Protein AF-A0AAU3UJS6-F1 (afdb_monomer)

pLDDT: mean 80.98, std 8.94, range [49.47, 92.56]

Sequence (99 aa):
MTDRYSVDLTELDEIVTRLSNLAKFLADQFTTLDQKVTALRASGWDSSGATAYENAHRQWLAGAQEFAQGVTDMSTAAQAAHGHYTAAIGANTRMFGGS

Secondary structure (DSSP, 8-state):
-HHHHHHHHHHHHHHHHHHHHHHHHHHHHHHHHHHHHHHHHHTT--SHHHHHHHHHHHHHHHHHHHHHHHHHHHHHHHHHHHHHHHHHHHHHHHHH---

Mean predicted aligned error: 8.29 Å

Nearest PDB structures (foldseek):
  5c22-assembly3_C  TM=7.116E-01  e=2.016E+00  Escherichia coli
  5c21-assembly1_B  TM=4.167E-01  e=3.161E+00  Escherichia coli
  2y3a-assembly1_B  TM=4.409E-01  e=4.359E+00  Mus musculus
  4q4a-assembly1_A  TM=4.105E-01  e=3.833E+00  Thermotoga maritima MSB8
  8vp6-assembly1_B  TM=5.526E-01  e=9.426E+00  Acetivibrio thermocellus ATCC 27405

Radius of gyration: 22.93 Å; Cα contacts (8 Å, |Δi|>4): 30; chains: 1; bounding box: 52×14×67 Å

Structure (mmCIF, N/CA/C/O backbone):
data_AF-A0AAU3UJS6-F1
#
_entry.id   AF-A0AAU3UJS6-F1
#
loop_
_atom_site.group_PDB
_atom_site.id
_atom_site.type_symbol
_atom_site.label_atom_id
_atom_site.label_alt_id
_atom_site.label_comp_id
_atom_site.label_asym_id
_atom_site.label_entity_id
_atom_site.label_seq_id
_atom_site.pdbx_PDB_ins_code
_atom_site.Cartn_x
_atom_site.Cartn_y
_atom_site.Cartn_z
_atom_site.occupancy
_atom_site.B_iso_or_equiv
_atom_site.auth_seq_id
_atom_site.auth_comp_id
_atom_site.auth_asym_id
_atom_site.auth_atom_id
_atom_site.pdbx_PDB_model_num
ATOM 1 N N . MET A 1 1 ? -13.559 -4.057 31.919 1.00 54.47 1 MET A N 1
ATOM 2 C CA . MET A 1 1 ? -13.637 -4.740 30.603 1.00 54.47 1 MET A CA 1
ATOM 3 C C . MET A 1 1 ? -13.310 -3.809 29.434 1.00 54.47 1 MET A C 1
ATOM 5 O O . MET A 1 1 ? -12.898 -4.317 28.407 1.00 54.47 1 MET A O 1
ATOM 9 N N . THR A 1 2 ? -13.425 -2.486 29.579 1.00 61.00 2 THR A N 1
ATOM 10 C CA . THR A 1 2 ? -13.142 -1.491 28.524 1.00 61.00 2 THR A CA 1
ATOM 11 C C . THR A 1 2 ? -11.654 -1.344 28.165 1.00 61.00 2 THR A C 1
ATOM 13 O O . THR A 1 2 ? -11.342 -1.092 27.009 1.00 61.00 2 THR A O 1
ATOM 16 N N . ASP A 1 3 ? -10.733 -1.576 29.110 1.00 63.28 3 ASP A N 1
ATOM 17 C CA . ASP A 1 3 ? -9.286 -1.429 28.857 1.00 63.28 3 ASP A CA 1
ATOM 18 C C . ASP A 1 3 ? -8.743 -2.397 27.805 1.00 63.28 3 ASP A C 1
ATOM 20 O O . ASP A 1 3 ? -7.999 -1.988 26.924 1.00 63.28 3 ASP A O 1
ATOM 24 N N . ARG A 1 4 ? -9.142 -3.675 27.853 1.00 64.00 4 ARG A N 1
ATOM 25 C CA . ARG A 1 4 ? -8.673 -4.685 26.888 1.00 64.00 4 ARG A CA 1
ATOM 26 C C . ARG A 1 4 ? -9.039 -4.303 25.453 1.00 64.00 4 ARG A C 1
ATOM 28 O O . ARG A 1 4 ? -8.228 -4.419 24.550 1.00 64.00 4 ARG A O 1
ATOM 35 N N . TYR A 1 5 ? -10.248 -3.787 25.296 1.00 65.94 5 TYR A N 1
ATOM 36 C CA . TYR A 1 5 ? -10.786 -3.302 24.038 1.00 65.94 5 TYR A CA 1
ATOM 37 C C . TYR A 1 5 ? -10.010 -2.072 23.511 1.00 65.94 5 TYR A C 1
ATOM 39 O O . TYR A 1 5 ? -9.666 -2.022 22.333 1.00 65.94 5 TYR A O 1
ATOM 47 N N . SER A 1 6 ? -9.654 -1.122 24.380 1.00 66.31 6 SER A N 1
ATOM 48 C CA . SER A 1 6 ? -8.805 0.023 24.011 1.00 66.31 6 SER A CA 1
ATOM 49 C C . SER A 1 6 ? -7.381 -0.386 23.611 1.00 66.31 6 SER A C 1
ATOM 51 O O . SER A 1 6 ? -6.792 0.219 22.714 1.00 66.31 6 SER A O 1
ATOM 53 N N . VAL A 1 7 ? -6.817 -1.396 24.278 1.00 71.69 7 VAL A N 1
ATOM 54 C CA . VAL A 1 7 ? -5.495 -1.950 23.946 1.00 71.69 7 VAL A CA 1
ATOM 55 C C . VAL A 1 7 ? -5.527 -2.633 22.576 1.00 71.69 7 VAL A C 1
ATOM 57 O O . VAL A 1 7 ? -4.667 -2.336 21.753 1.00 71.69 7 VAL A O 1
ATOM 60 N N . ASP A 1 8 ? -6.561 -3.432 22.279 1.00 79.88 8 ASP A N 1
ATOM 61 C CA . ASP A 1 8 ? -6.720 -4.096 20.973 1.00 79.88 8 ASP A CA 1
ATOM 62 C C . ASP A 1 8 ? -6.759 -3.081 19.805 1.00 79.88 8 ASP A C 1
ATOM 64 O O . ASP A 1 8 ? -6.170 -3.317 18.751 1.00 79.88 8 ASP A O 1
ATOM 68 N N . LEU A 1 9 ? -7.413 -1.923 19.985 1.00 79.94 9 LEU A N 1
ATOM 69 C CA . LEU A 1 9 ? -7.412 -0.850 18.978 1.00 79.94 9 LEU A CA 1
ATOM 70 C C . LEU A 1 9 ? -6.054 -0.155 18.834 1.00 79.94 9 LEU A C 1
ATOM 72 O O . LEU A 1 9 ? -5.682 0.236 17.731 1.00 79.94 9 LEU A O 1
ATOM 76 N N . THR A 1 10 ? -5.309 -0.017 19.930 1.00 83.06 10 THR A N 1
ATOM 77 C CA . THR A 1 10 ? -3.962 0.570 19.898 1.00 83.06 10 THR A CA 1
ATOM 78 C C . THR A 1 10 ? -3.010 -0.328 19.106 1.00 83.06 10 THR A C 1
ATOM 80 O O . THR A 1 10 ? -2.294 0.147 18.227 1.00 83.06 10 THR A O 1
ATOM 83 N N . GLU A 1 11 ? -3.048 -1.640 19.355 1.00 84.69 11 GLU A N 1
ATOM 84 C CA . GLU A 1 11 ? -2.252 -2.617 18.602 1.00 84.69 11 GLU A CA 1
ATOM 85 C C . GLU A 1 11 ? -2.636 -2.647 17.114 1.00 84.69 11 GLU A C 1
ATOM 87 O O . GLU A 1 11 ? -1.765 -2.734 16.243 1.00 84.69 11 GLU A O 1
ATOM 92 N N . LEU A 1 12 ? -3.931 -2.520 16.803 1.00 83.75 12 LEU A N 1
ATOM 93 C CA . LEU A 1 12 ? -4.413 -2.417 15.427 1.00 83.75 12 LEU A CA 1
ATOM 94 C C . LEU A 1 12 ? -3.841 -1.179 14.714 1.00 83.75 12 LEU A C 1
ATOM 96 O O . LEU A 1 12 ? -3.315 -1.312 13.607 1.00 83.75 12 LEU A O 1
ATOM 100 N N . ASP A 1 13 ? -3.893 -0.001 15.340 1.00 82.75 13 ASP A N 1
ATOM 101 C CA . ASP A 1 13 ? -3.351 1.240 14.771 1.00 82.75 13 ASP A CA 1
ATOM 102 C C . ASP A 1 13 ? -1.832 1.150 14.537 1.00 82.75 13 ASP A C 1
ATOM 104 O O . ASP A 1 13 ? -1.317 1.619 13.512 1.00 82.75 13 ASP A O 1
ATOM 108 N N . GLU A 1 14 ? -1.099 0.489 15.437 1.00 87.69 14 GLU A N 1
ATOM 109 C CA . GLU A 1 14 ? 0.331 0.224 15.257 1.00 87.69 14 GLU A CA 1
ATOM 110 C C . GLU A 1 14 ? 0.606 -0.680 14.049 1.00 87.69 14 GLU A C 1
ATOM 112 O O . GLU A 1 14 ? 1.490 -0.383 13.235 1.00 87.69 14 GLU A O 1
ATOM 117 N N . ILE A 1 15 ? -0.146 -1.776 13.902 1.00 85.00 15 ILE A N 1
ATOM 118 C CA . ILE A 1 15 ? -0.017 -2.696 12.763 1.00 85.00 15 ILE A CA 1
ATOM 119 C C . ILE A 1 15 ? -0.320 -1.959 11.456 1.00 85.00 15 ILE A C 1
ATOM 121 O O . ILE A 1 15 ? 0.449 -2.054 10.498 1.00 85.00 15 ILE A O 1
ATOM 125 N N . VAL A 1 16 ? -1.388 -1.166 11.425 1.00 85.31 16 VAL A N 1
ATOM 126 C CA . VAL A 1 16 ? -1.805 -0.390 10.250 1.00 85.31 16 VAL A CA 1
ATOM 127 C C . VAL A 1 16 ? -0.745 0.629 9.862 1.00 85.31 16 VAL A C 1
ATOM 129 O O . VAL A 1 16 ? -0.405 0.750 8.682 1.00 85.31 16 VAL A O 1
ATOM 132 N N . THR A 1 17 ? -0.148 1.299 10.847 1.00 86.50 17 THR A N 1
ATOM 133 C CA . THR A 1 17 ? 0.973 2.218 10.632 1.00 86.50 17 THR A CA 1
ATOM 134 C C . THR A 1 17 ? 2.175 1.495 10.023 1.00 86.50 17 THR A C 1
ATOM 136 O O . THR A 1 17 ? 2.734 1.952 9.023 1.00 86.50 17 THR A O 1
ATOM 139 N N . ARG A 1 18 ? 2.564 0.335 10.569 1.00 89.81 18 ARG A N 1
ATOM 140 C CA . ARG A 1 18 ? 3.699 -0.457 10.059 1.00 89.81 18 ARG A CA 1
ATOM 141 C C . ARG A 1 18 ? 3.479 -0.926 8.624 1.00 89.81 18 ARG A C 1
ATOM 143 O O . ARG A 1 18 ? 4.370 -0.771 7.792 1.00 89.81 18 ARG A O 1
ATOM 150 N N . LEU A 1 19 ? 2.301 -1.463 8.323 1.00 84.94 19 LEU A N 1
ATOM 151 C CA . LEU A 1 19 ? 1.962 -1.958 6.988 1.00 84.94 19 LEU A CA 1
ATOM 152 C C . LEU A 1 19 ? 1.848 -0.811 5.970 1.00 84.94 19 LEU A C 1
ATOM 154 O O . LEU A 1 19 ? 2.347 -0.930 4.852 1.00 84.94 19 LEU A O 1
ATOM 158 N N . SER A 1 20 ? 1.302 0.339 6.377 1.00 84.19 20 SER A N 1
ATOM 159 C CA . SER A 1 20 ? 1.267 1.552 5.547 1.00 84.19 20 SER A CA 1
ATOM 160 C C . SER A 1 20 ? 2.669 2.076 5.231 1.00 84.19 20 SER A C 1
ATOM 162 O O . SER A 1 20 ? 2.931 2.528 4.116 1.00 84.19 20 SER A O 1
ATOM 164 N N . ASN A 1 21 ? 3.584 2.021 6.200 1.00 88.69 21 ASN A N 1
ATOM 165 C CA . ASN A 1 21 ? 4.979 2.410 6.000 1.00 88.69 21 ASN A CA 1
ATOM 166 C C . ASN A 1 21 ? 5.713 1.433 5.079 1.00 88.69 21 ASN A C 1
ATOM 168 O O . ASN A 1 21 ? 6.471 1.871 4.216 1.00 88.69 21 ASN A O 1
ATOM 172 N N . LEU A 1 22 ? 5.453 0.129 5.208 1.00 88.88 22 LEU A N 1
ATOM 173 C CA . LEU A 1 22 ? 5.984 -0.879 4.293 1.00 88.88 22 LEU A CA 1
ATOM 174 C C . LEU A 1 22 ? 5.519 -0.627 2.853 1.00 88.88 22 LEU A C 1
ATOM 176 O O . LEU A 1 22 ? 6.335 -0.670 1.937 1.00 88.88 22 LEU A O 1
ATOM 180 N N . ALA A 1 23 ? 4.236 -0.324 2.644 1.00 85.25 23 ALA A N 1
ATOM 181 C CA . ALA A 1 23 ? 3.718 -0.051 1.308 1.00 85.25 23 ALA A CA 1
ATOM 182 C C . ALA A 1 23 ? 4.363 1.193 0.674 1.00 85.25 23 ALA A C 1
ATOM 184 O O . ALA A 1 23 ? 4.764 1.150 -0.490 1.00 85.25 23 ALA A O 1
ATOM 185 N N . LYS A 1 24 ? 4.537 2.272 1.453 1.00 86.25 24 LYS A N 1
ATOM 186 C CA . LYS A 1 24 ? 5.284 3.461 1.005 1.00 86.25 24 LYS A CA 1
ATOM 187 C C . LYS A 1 24 ? 6.726 3.112 0.641 1.00 86.25 24 LYS A C 1
ATOM 189 O O . LYS A 1 24 ? 7.175 3.448 -0.447 1.00 86.25 24 LYS A O 1
ATOM 194 N N . PHE A 1 25 ? 7.415 2.366 1.504 1.00 91.88 25 PHE A N 1
ATOM 195 C CA . PHE A 1 25 ? 8.781 1.919 1.244 1.00 91.88 25 PHE A CA 1
ATOM 196 C C . PHE A 1 25 ? 8.893 1.126 -0.068 1.00 91.88 25 PHE A C 1
ATOM 198 O O . PHE A 1 25 ? 9.793 1.385 -0.864 1.00 91.88 25 PHE A O 1
ATOM 205 N N . LEU A 1 26 ? 7.969 0.196 -0.332 1.00 87.81 26 LEU A N 1
ATOM 206 C CA . LEU A 1 26 ? 7.946 -0.566 -1.585 1.00 87.81 26 LEU A CA 1
ATOM 207 C C . LEU A 1 26 ? 7.734 0.343 -2.805 1.00 87.81 26 LEU A C 1
ATOM 209 O O . LEU A 1 26 ? 8.449 0.200 -3.795 1.00 87.81 26 LEU A O 1
ATOM 213 N N . ALA A 1 27 ? 6.814 1.308 -2.726 1.00 86.00 27 ALA A N 1
ATOM 214 C CA . ALA A 1 27 ? 6.575 2.273 -3.800 1.00 86.00 27 ALA A CA 1
ATOM 215 C C . ALA A 1 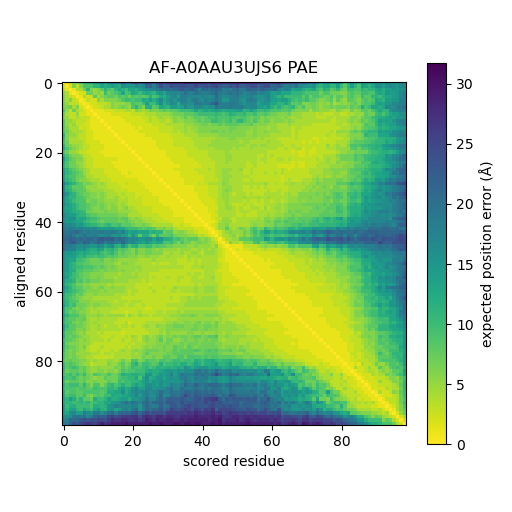27 ? 7.812 3.146 -4.099 1.00 86.00 27 ALA A C 1
ATOM 217 O O . ALA A 1 27 ? 8.153 3.364 -5.266 1.00 86.00 27 ALA A O 1
ATOM 218 N N . ASP A 1 28 ? 8.534 3.581 -3.064 1.00 89.31 28 ASP A N 1
ATOM 219 C CA . ASP A 1 28 ? 9.779 4.344 -3.212 1.00 89.31 28 ASP A CA 1
ATOM 220 C C . ASP A 1 28 ? 10.887 3.498 -3.863 1.00 89.31 28 ASP A C 1
ATOM 222 O O . ASP A 1 28 ? 11.614 3.965 -4.751 1.00 89.31 28 ASP A O 1
ATOM 226 N N . GLN A 1 29 ? 10.999 2.221 -3.471 1.00 91.06 29 GLN A N 1
ATOM 227 C CA . GLN A 1 29 ? 11.936 1.283 -4.097 1.00 91.06 29 GLN A CA 1
ATOM 228 C C . GLN A 1 29 ? 11.596 1.043 -5.570 1.00 91.06 29 GLN A C 1
ATOM 230 O O . GLN A 1 29 ? 12.496 1.035 -6.412 1.00 91.06 29 GLN A O 1
ATOM 235 N N . PHE A 1 30 ? 10.313 0.899 -5.907 1.00 87.25 30 PHE A N 1
ATOM 236 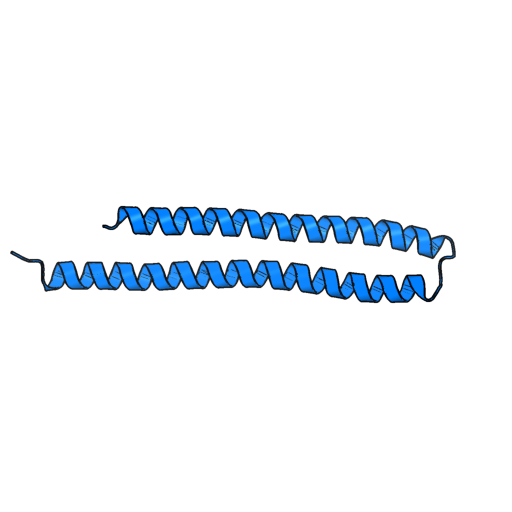C CA . PHE A 1 30 ? 9.881 0.764 -7.295 1.00 87.25 30 PHE A CA 1
ATOM 237 C C . PHE A 1 30 ? 10.205 2.016 -8.107 1.00 87.25 30 PHE A C 1
ATOM 239 O O . PHE A 1 30 ? 10.812 1.888 -9.166 1.00 87.25 30 PHE A O 1
ATOM 246 N N . THR A 1 31 ? 9.930 3.210 -7.584 1.00 86.94 31 THR A N 1
ATOM 247 C CA . THR A 1 31 ? 10.303 4.477 -8.239 1.00 86.94 31 THR A CA 1
ATOM 248 C C . THR A 1 31 ? 11.810 4.552 -8.510 1.00 86.94 31 THR A C 1
ATOM 250 O O . THR A 1 31 ? 12.247 4.928 -9.596 1.00 86.94 31 THR A O 1
ATOM 253 N N . THR A 1 32 ? 12.628 4.124 -7.545 1.00 90.31 32 THR A N 1
ATOM 254 C CA . THR A 1 32 ? 14.090 4.071 -7.701 1.00 90.31 32 THR A CA 1
ATOM 255 C C . THR A 1 32 ? 14.519 3.075 -8.784 1.00 90.31 32 THR A C 1
ATOM 257 O O . THR A 1 32 ? 15.454 3.334 -9.545 1.00 90.31 32 THR A O 1
ATOM 260 N N . LEU A 1 33 ? 13.864 1.914 -8.863 1.00 87.25 33 LEU A N 1
ATOM 261 C CA . LEU A 1 33 ? 14.133 0.919 -9.902 1.00 87.25 33 LEU A CA 1
ATOM 262 C C . LEU A 1 33 ? 13.723 1.425 -11.292 1.00 87.25 33 LEU A C 1
ATOM 264 O O . LEU A 1 33 ? 14.470 1.208 -12.245 1.00 87.25 33 LEU A O 1
ATOM 268 N N . ASP A 1 34 ? 12.606 2.142 -11.394 1.00 84.69 34 ASP A N 1
ATOM 269 C CA . ASP A 1 34 ? 12.112 2.708 -12.652 1.00 84.69 34 ASP A CA 1
ATOM 270 C C . ASP A 1 34 ? 13.087 3.739 -13.241 1.00 84.69 34 ASP A C 1
ATOM 272 O O . ASP A 1 34 ? 13.423 3.695 -14.427 1.00 84.69 34 ASP A O 1
ATOM 276 N N . GLN A 1 35 ? 13.667 4.593 -12.392 1.00 88.12 35 GLN A N 1
ATOM 277 C CA . GLN A 1 35 ? 14.721 5.530 -12.798 1.00 88.12 35 GLN A CA 1
ATOM 278 C C . GLN A 1 35 ? 15.944 4.807 -13.380 1.00 88.12 35 GLN A C 1
ATOM 280 O O . GLN A 1 35 ? 16.482 5.208 -14.417 1.00 88.12 35 GLN A O 1
ATOM 285 N N . LYS A 1 36 ? 16.378 3.712 -12.739 1.00 88.06 36 LYS A N 1
ATOM 286 C CA . LYS A 1 36 ? 17.514 2.905 -13.213 1.00 88.06 36 LYS A CA 1
AT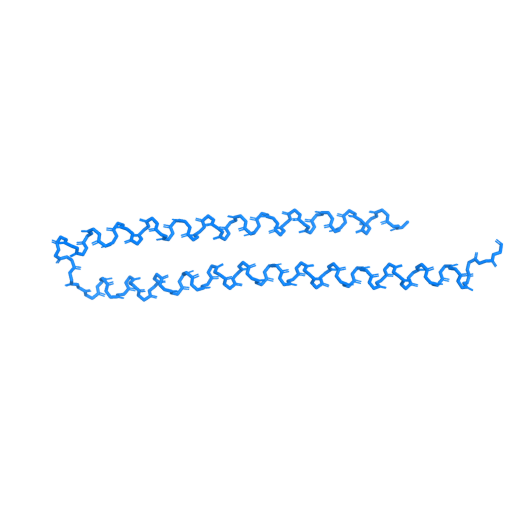OM 287 C C . LYS A 1 36 ? 17.208 2.230 -14.545 1.00 88.06 36 LYS A C 1
ATOM 289 O O . LYS A 1 36 ? 18.064 2.213 -15.428 1.00 88.06 36 LYS A O 1
ATOM 294 N N . VAL A 1 37 ? 15.999 1.696 -14.709 1.00 84.81 37 VAL A N 1
ATOM 295 C CA . VAL A 1 37 ? 15.584 1.064 -15.965 1.00 84.81 37 VAL A CA 1
ATOM 296 C C . VAL A 1 37 ? 15.434 2.085 -17.085 1.00 84.81 37 VAL A C 1
ATOM 298 O O . VAL A 1 37 ? 15.878 1.819 -18.199 1.00 84.81 37 VAL A O 1
ATOM 301 N N . THR A 1 38 ? 14.907 3.272 -16.799 1.00 85.25 38 THR A N 1
ATOM 302 C CA . THR A 1 38 ? 14.835 4.373 -17.767 1.00 85.25 38 THR A CA 1
ATOM 303 C C . THR A 1 38 ? 16.226 4.769 -18.265 1.00 85.25 38 THR A C 1
ATOM 305 O O . THR A 1 38 ? 16.439 4.878 -19.473 1.00 85.25 38 THR A O 1
ATOM 308 N N . ALA A 1 39 ? 17.205 4.900 -17.363 1.00 87.75 39 ALA A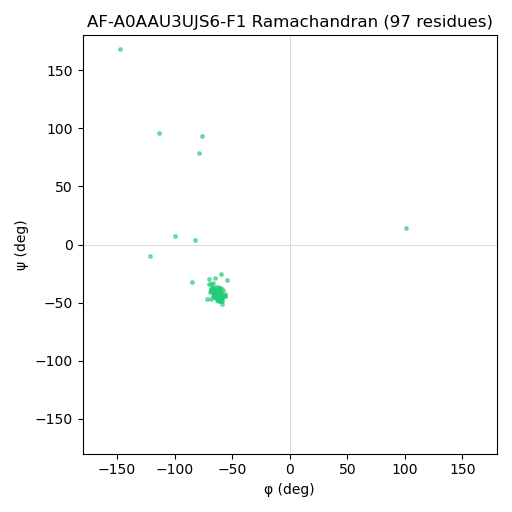 N 1
ATOM 309 C CA . ALA A 1 39 ? 18.593 5.170 -17.740 1.00 87.75 39 ALA A CA 1
ATOM 310 C C . ALA A 1 39 ? 19.194 4.044 -18.603 1.00 87.75 39 ALA A C 1
ATOM 312 O O . ALA A 1 39 ? 19.870 4.307 -19.598 1.00 87.75 39 ALA A O 1
ATOM 313 N N . LEU A 1 40 ? 18.905 2.784 -18.265 1.00 86.25 40 LEU A N 1
ATOM 314 C CA . LEU A 1 40 ? 19.362 1.628 -19.035 1.00 86.25 40 LEU A CA 1
ATOM 315 C C . LEU A 1 40 ? 18.724 1.583 -20.436 1.00 86.25 40 LEU A C 1
ATOM 317 O O . LEU A 1 40 ? 19.415 1.323 -21.421 1.00 86.25 40 LEU A O 1
ATOM 321 N N . ARG A 1 41 ? 17.438 1.918 -20.568 1.00 83.50 41 ARG A N 1
ATOM 322 C CA . ARG A 1 41 ? 16.754 2.031 -21.868 1.00 83.50 41 ARG A CA 1
ATOM 323 C C . ARG A 1 41 ? 17.338 3.132 -22.738 1.00 83.50 41 ARG A C 1
ATOM 325 O O . ARG A 1 41 ? 17.574 2.901 -23.920 1.00 83.50 41 ARG A O 1
ATOM 332 N N . ALA A 1 42 ? 17.654 4.286 -22.151 1.00 84.62 42 ALA A N 1
ATOM 333 C CA . ALA A 1 42 ? 18.322 5.374 -22.861 1.00 84.62 42 ALA A CA 1
ATOM 334 C C . ALA A 1 42 ? 19.699 4.962 -23.422 1.00 84.62 42 ALA A C 1
ATOM 336 O O . ALA A 1 42 ? 20.144 5.520 -24.421 1.00 84.62 42 ALA A O 1
ATOM 337 N N . SER A 1 43 ? 20.350 3.953 -22.826 1.00 86.81 43 SER A N 1
ATOM 338 C CA . SER A 1 43 ? 21.611 3.381 -23.322 1.00 86.81 43 SER A CA 1
ATOM 339 C C . SER A 1 43 ? 21.450 2.343 -24.447 1.00 86.81 43 SER A C 1
ATOM 341 O O . SER A 1 43 ? 22.441 1.768 -24.892 1.00 86.81 43 SER A O 1
ATOM 343 N N . GLY A 1 44 ? 20.222 2.111 -24.931 1.00 82.81 44 GLY A N 1
ATOM 344 C CA . GLY A 1 44 ? 19.929 1.188 -26.035 1.00 82.81 44 GLY A CA 1
ATOM 345 C C . GLY A 1 44 ? 19.388 -0.177 -25.603 1.00 82.81 44 GLY A C 1
ATOM 346 O O . GLY A 1 44 ? 19.355 -1.105 -26.410 1.00 82.81 44 GLY A O 1
ATOM 347 N N . TRP A 1 45 ? 18.956 -0.328 -24.347 1.00 78.00 45 TRP A N 1
ATOM 348 C CA . TRP A 1 45 ? 18.299 -1.552 -23.886 1.00 78.00 45 TRP A CA 1
ATOM 349 C C . TRP A 1 45 ? 16.827 -1.596 -24.322 1.00 78.00 45 TRP A C 1
ATOM 351 O O . TRP A 1 45 ? 15.925 -1.328 -23.531 1.00 78.00 45 TRP A O 1
ATOM 361 N N . ASP A 1 46 ? 16.594 -1.952 -25.585 1.00 73.25 46 ASP A N 1
ATOM 362 C CA . ASP A 1 46 ? 15.264 -2.227 -26.138 1.00 73.25 46 ASP A CA 1
ATOM 363 C C . ASP A 1 46 ? 15.164 -3.718 -26.502 1.00 73.25 46 ASP A C 1
ATOM 365 O O . ASP A 1 46 ? 15.694 -4.185 -27.510 1.00 73.25 46 ASP A O 1
ATOM 369 N N . SER A 1 47 ? 14.601 -4.515 -25.590 1.00 78.19 47 SER A N 1
ATOM 370 C CA . SER A 1 47 ? 14.534 -5.977 -25.706 1.00 78.19 47 SER A CA 1
ATOM 371 C C . SER A 1 47 ? 13.261 -6.531 -25.068 1.00 78.19 47 SER A C 1
ATOM 373 O O . SER A 1 47 ? 12.601 -5.857 -24.277 1.00 78.19 47 SER A O 1
ATOM 375 N N . SER A 1 48 ? 12.959 -7.807 -25.322 1.00 81.94 48 SER A N 1
ATOM 376 C CA . SER A 1 48 ? 11.856 -8.520 -24.659 1.00 81.94 48 SER A CA 1
ATOM 377 C C . SER A 1 48 ? 11.939 -8.472 -23.125 1.00 81.94 48 SER A C 1
ATOM 379 O O . SER A 1 48 ? 10.908 -8.424 -22.453 1.00 81.94 48 SER A O 1
ATOM 381 N N . GLY A 1 49 ? 13.152 -8.412 -22.563 1.00 81.06 49 GLY A N 1
ATOM 382 C CA . GLY A 1 49 ? 13.377 -8.232 -21.128 1.00 81.06 49 GLY A CA 1
ATOM 383 C C . GLY A 1 49 ? 12.943 -6.855 -20.618 1.00 81.06 49 GLY A C 1
ATOM 384 O O . GLY A 1 49 ? 12.370 -6.760 -19.534 1.00 81.06 49 GLY A O 1
ATOM 385 N N . ALA A 1 50 ? 13.135 -5.802 -21.416 1.00 81.50 50 ALA A N 1
ATOM 386 C CA . ALA A 1 50 ? 12.687 -4.456 -21.072 1.00 81.50 50 ALA A CA 1
ATOM 387 C C . ALA A 1 50 ? 11.152 -4.383 -21.025 1.00 81.50 50 ALA A C 1
ATOM 389 O O . ALA A 1 50 ? 10.598 -3.813 -20.086 1.00 81.50 50 ALA A O 1
ATOM 390 N N . THR A 1 51 ? 10.453 -4.993 -21.989 1.00 83.62 51 THR A N 1
ATOM 391 C CA . THR A 1 51 ? 8.980 -5.062 -21.991 1.00 83.62 51 THR A CA 1
ATOM 392 C C . T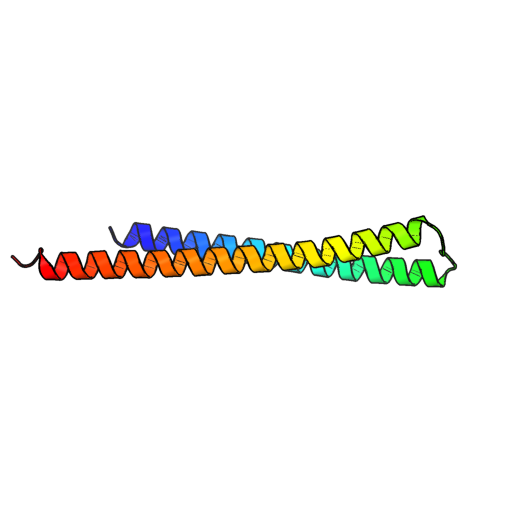HR A 1 51 ? 8.443 -5.898 -20.826 1.00 83.62 51 THR A C 1
ATOM 394 O O . THR A 1 51 ? 7.483 -5.499 -20.166 1.00 83.62 51 THR A O 1
ATOM 397 N N . ALA A 1 52 ? 9.064 -7.049 -20.542 1.00 88.12 52 ALA A N 1
ATOM 398 C CA . ALA A 1 52 ? 8.674 -7.905 -19.422 1.00 88.12 52 ALA A CA 1
ATOM 399 C C . ALA A 1 52 ? 8.827 -7.188 -18.072 1.00 88.12 52 ALA A C 1
ATOM 401 O O . ALA A 1 52 ? 7.929 -7.269 -17.233 1.00 88.12 52 ALA A O 1
ATOM 402 N N . TYR A 1 53 ? 9.918 -6.436 -17.893 1.00 86.12 53 TYR A N 1
ATOM 403 C CA . TYR A 1 53 ? 10.128 -5.615 -16.705 1.00 86.12 53 TYR A CA 1
ATOM 404 C C . TYR A 1 53 ? 9.011 -4.587 -16.512 1.00 86.12 53 TYR A C 1
ATOM 406 O O . TYR A 1 53 ? 8.461 -4.496 -15.425 1.00 86.12 53 TYR A O 1
ATOM 414 N N . GLU A 1 54 ? 8.635 -3.837 -17.547 1.00 84.38 54 GLU A N 1
ATOM 415 C CA . GLU A 1 54 ? 7.625 -2.779 -17.407 1.00 84.38 54 GLU A CA 1
ATOM 416 C C . GLU A 1 54 ? 6.230 -3.327 -17.096 1.00 84.38 54 GLU A C 1
ATOM 418 O O . GLU A 1 54 ? 5.472 -2.737 -16.325 1.00 84.38 54 GLU A O 1
ATOM 423 N N . ASN A 1 55 ? 5.905 -4.506 -17.628 1.00 89.19 55 ASN A N 1
ATOM 424 C CA . ASN A 1 55 ? 4.701 -5.229 -17.233 1.00 89.19 55 ASN A CA 1
ATOM 425 C C . ASN A 1 55 ? 4.736 -5.626 -15.753 1.00 89.19 55 ASN A C 1
ATOM 427 O O . ASN A 1 55 ? 3.762 -5.377 -15.044 1.00 89.19 55 ASN A O 1
ATOM 431 N N . ALA A 1 56 ? 5.847 -6.199 -15.284 1.00 90.38 56 ALA A N 1
ATOM 432 C CA . ALA A 1 56 ? 6.010 -6.579 -13.883 1.00 90.38 56 ALA A CA 1
ATOM 433 C C . ALA A 1 56 ? 5.985 -5.355 -12.954 1.00 90.38 56 ALA A C 1
ATOM 435 O O . ALA A 1 56 ? 5.284 -5.359 -11.948 1.00 90.38 56 ALA A O 1
ATOM 436 N N . HIS A 1 57 ? 6.672 -4.279 -13.332 1.00 86.94 57 HIS A N 1
ATOM 437 C CA . HIS A 1 57 ? 6.737 -3.035 -12.578 1.00 86.94 57 HIS A CA 1
ATOM 438 C C . HIS A 1 57 ? 5.347 -2.426 -12.363 1.00 86.94 57 HIS A C 1
ATOM 440 O O . HIS A 1 57 ? 4.983 -2.107 -11.232 1.00 86.94 57 HIS A O 1
ATOM 446 N N . ARG A 1 58 ? 4.527 -2.342 -13.422 1.00 87.31 58 ARG A N 1
ATOM 447 C CA . ARG A 1 58 ? 3.138 -1.867 -13.308 1.00 87.31 58 ARG A CA 1
ATOM 448 C C . ARG A 1 58 ? 2.306 -2.723 -12.358 1.00 87.31 58 ARG A C 1
ATOM 450 O O . ARG A 1 58 ? 1.558 -2.175 -11.554 1.00 87.31 58 ARG A O 1
ATOM 457 N N . GLN A 1 59 ? 2.446 -4.046 -12.432 1.00 92.56 59 GLN A N 1
ATOM 458 C CA . GLN A 1 59 ? 1.728 -4.963 -11.543 1.00 92.56 59 GLN A CA 1
ATOM 459 C C . GLN A 1 59 ? 2.163 -4.799 -10.085 1.00 92.56 59 GLN A C 1
ATOM 461 O O . GLN A 1 59 ? 1.323 -4.803 -9.192 1.00 92.56 59 GLN A O 1
ATOM 466 N N . TRP A 1 60 ? 3.458 -4.616 -9.832 1.00 88.81 60 TRP A N 1
ATOM 467 C CA . TRP A 1 60 ? 3.968 -4.407 -8.480 1.00 88.81 60 TRP A CA 1
ATOM 468 C C . TRP A 1 60 ? 3.518 -3.078 -7.885 1.00 88.81 60 TRP A C 1
ATOM 470 O O . TRP A 1 60 ? 3.146 -3.038 -6.713 1.00 88.81 60 TRP A O 1
ATOM 480 N N . LEU A 1 61 ? 3.508 -2.007 -8.682 1.00 85.81 61 LEU A N 1
ATOM 481 C CA . LEU A 1 61 ? 3.039 -0.702 -8.228 1.00 85.81 61 LEU A CA 1
ATOM 482 C C . LEU A 1 61 ? 1.547 -0.745 -7.874 1.00 85.81 61 LEU A C 1
ATOM 484 O O . LEU A 1 61 ? 1.164 -0.286 -6.799 1.00 85.81 61 LEU A O 1
ATOM 488 N N . ALA A 1 62 ? 0.730 -1.357 -8.737 1.00 87.88 62 ALA A N 1
ATOM 489 C CA . ALA A 1 62 ? -0.691 -1.570 -8.471 1.00 87.88 62 ALA A CA 1
ATOM 490 C C . ALA A 1 62 ? -0.903 -2.423 -7.210 1.00 87.88 62 ALA A C 1
ATOM 492 O O . ALA A 1 62 ? -1.624 -2.015 -6.306 1.00 87.88 62 ALA A O 1
ATOM 493 N N . GLY A 1 63 ? -0.197 -3.551 -7.088 1.00 89.56 63 GLY A N 1
ATOM 494 C CA . GLY A 1 63 ? -0.312 -4.437 -5.928 1.00 89.56 63 GLY A CA 1
ATOM 495 C C . GLY A 1 63 ? 0.114 -3.782 -4.610 1.00 89.56 63 GLY A C 1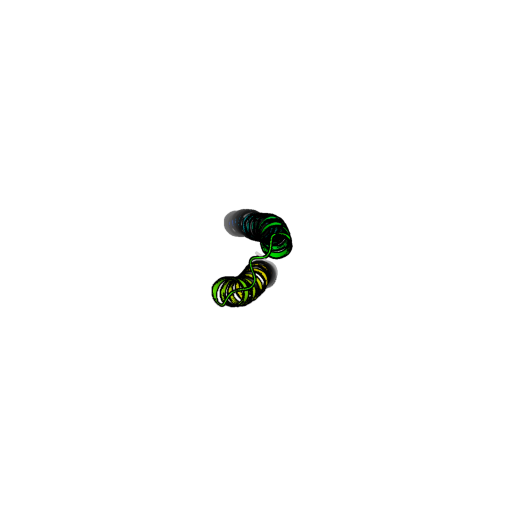
ATOM 496 O O . GLY A 1 63 ? -0.517 -4.007 -3.581 1.00 89.56 63 GLY A O 1
ATOM 497 N N . ALA A 1 64 ? 1.146 -2.932 -4.616 1.00 85.19 64 ALA A N 1
ATOM 498 C CA . ALA A 1 64 ? 1.555 -2.186 -3.425 1.00 85.19 64 ALA A CA 1
ATOM 499 C C . ALA A 1 64 ? 0.501 -1.152 -2.995 1.00 85.19 64 ALA A C 1
ATOM 501 O O . ALA A 1 64 ? 0.270 -0.974 -1.797 1.00 85.19 64 ALA A O 1
ATOM 502 N N . GLN A 1 65 ? -0.155 -0.497 -3.957 1.00 83.44 65 GLN A N 1
ATOM 503 C CA . GLN A 1 65 ? -1.253 0.435 -3.691 1.00 83.44 65 GLN A CA 1
ATOM 504 C C . GLN A 1 65 ? -2.493 -0.294 -3.161 1.00 83.44 65 GLN A C 1
ATOM 506 O O . GLN A 1 65 ? -3.049 0.118 -2.144 1.00 83.44 65 GLN A O 1
ATOM 511 N N . GLU A 1 66 ? -2.887 -1.402 -3.793 1.00 90.94 66 GLU A N 1
ATOM 512 C CA . GLU A 1 66 ? -4.006 -2.243 -3.347 1.00 90.94 66 GLU A CA 1
ATOM 513 C C . GLU A 1 66 ? -3.775 -2.792 -1.936 1.00 90.94 66 GLU A C 1
ATOM 515 O O . GLU A 1 66 ? -4.670 -2.742 -1.094 1.00 90.94 66 GLU A O 1
ATOM 520 N N . PHE A 1 67 ? -2.556 -3.253 -1.643 1.00 86.19 67 PHE A N 1
ATOM 521 C CA . PHE A 1 67 ? -2.174 -3.706 -0.309 1.00 86.19 67 PHE A CA 1
ATOM 522 C C . PHE A 1 67 ? -2.309 -2.593 0.739 1.00 86.19 67 PHE A C 1
ATOM 524 O O . PHE A 1 67 ? -2.899 -2.818 1.796 1.00 86.19 67 PHE A O 1
ATOM 531 N N . ALA A 1 68 ? -1.804 -1.388 0.448 1.00 80.94 68 ALA A N 1
ATOM 532 C CA . ALA A 1 68 ? -1.925 -0.247 1.354 1.00 80.94 68 ALA A CA 1
ATOM 533 C C . ALA A 1 68 ? -3.392 0.093 1.642 1.00 80.94 68 ALA A C 1
ATOM 535 O O . ALA A 1 68 ? -3.777 0.250 2.801 1.00 80.94 68 ALA A O 1
ATOM 536 N N . GLN A 1 69 ? -4.206 0.167 0.585 1.00 85.88 69 GLN A N 1
ATOM 537 C CA . GLN A 1 69 ? -5.622 0.492 0.693 1.00 85.88 69 GLN A CA 1
ATOM 538 C C . GLN A 1 69 ? -6.372 -0.563 1.511 1.00 85.88 69 GLN A C 1
ATOM 540 O O . GLN A 1 69 ? -7.073 -0.214 2.457 1.00 85.88 69 GLN A O 1
ATOM 545 N N . GLY A 1 70 ? -6.159 -1.850 1.221 1.00 88.19 70 GLY A N 1
ATOM 546 C CA . GLY A 1 70 ? -6.818 -2.943 1.936 1.00 88.19 70 GLY A CA 1
ATOM 547 C C . GLY A 1 70 ? -6.510 -2.949 3.436 1.00 88.19 70 GLY A C 1
ATOM 548 O O . GLY A 1 70 ? -7.399 -3.189 4.251 1.00 88.19 70 GLY A O 1
ATOM 549 N N . VAL A 1 71 ? -5.276 -2.615 3.824 1.00 84.69 71 VAL A N 1
ATOM 550 C CA . VAL A 1 71 ? -4.896 -2.469 5.238 1.00 84.69 71 VAL A CA 1
ATOM 551 C C . VAL A 1 71 ? -5.647 -1.314 5.906 1.00 84.69 71 VAL A C 1
ATOM 553 O O . VAL A 1 71 ? -6.150 -1.470 7.020 1.00 84.69 71 VAL A O 1
ATOM 556 N N . THR A 1 72 ? -5.735 -0.157 5.247 1.00 83.62 72 THR A N 1
ATOM 557 C CA . THR A 1 72 ? -6.486 0.996 5.764 1.00 83.62 72 THR A CA 1
ATOM 558 C C . THR A 1 72 ? -7.982 0.693 5.885 1.00 83.62 72 THR A C 1
ATOM 560 O O . THR A 1 72 ? -8.600 1.039 6.897 1.00 83.62 72 THR A O 1
ATOM 563 N N . ASP A 1 73 ? -8.555 -0.004 4.907 1.00 88.94 73 ASP A N 1
ATOM 564 C CA . ASP A 1 73 ? -9.967 -0.388 4.904 1.00 88.94 73 ASP A CA 1
ATOM 565 C C . ASP A 1 73 ? -10.280 -1.365 6.045 1.00 88.94 73 ASP A C 1
ATOM 567 O O . ASP A 1 73 ? -11.243 -1.169 6.791 1.00 88.94 73 ASP A O 1
ATOM 571 N N . MET A 1 74 ? -9.428 -2.379 6.243 1.00 81.62 74 MET A N 1
ATOM 572 C CA . MET A 1 74 ? -9.546 -3.319 7.362 1.00 81.62 74 MET A CA 1
ATOM 573 C C . MET A 1 74 ? -9.453 -2.614 8.721 1.00 81.62 74 MET A C 1
ATOM 575 O O . MET A 1 74 ? -10.239 -2.929 9.617 1.00 81.62 74 MET A O 1
ATOM 579 N N . SER A 1 75 ? -8.539 -1.646 8.871 1.00 83.75 75 SER A N 1
ATOM 580 C CA . SER A 1 75 ? -8.434 -0.834 10.093 1.00 83.75 75 SER A CA 1
ATOM 581 C C . SER A 1 75 ? -9.732 -0.093 10.390 1.00 83.75 75 SER A C 1
ATOM 583 O O . SER A 1 75 ? -10.303 -0.207 11.475 1.00 83.75 75 SER A O 1
ATOM 585 N N . THR A 1 76 ? -10.236 0.614 9.379 1.00 85.31 76 THR A N 1
ATOM 586 C CA . THR A 1 76 ? -11.460 1.413 9.471 1.00 85.31 76 THR A CA 1
ATOM 587 C C . THR A 1 76 ? -12.651 0.540 9.865 1.00 85.31 76 THR A C 1
ATOM 589 O O . THR A 1 76 ? -13.424 0.894 10.757 1.00 85.31 76 THR A O 1
ATOM 592 N N . ALA A 1 77 ? -12.780 -0.637 9.247 1.00 84.88 77 ALA A N 1
ATOM 593 C CA . ALA A 1 77 ? -13.840 -1.589 9.560 1.00 84.88 77 ALA A CA 1
ATOM 594 C C . ALA A 1 77 ? -13.756 -2.105 11.009 1.00 84.88 77 ALA A C 1
ATOM 596 O O . ALA A 1 77 ? -14.779 -2.205 11.691 1.00 84.88 77 ALA A O 1
ATOM 597 N N . ALA A 1 78 ? -12.551 -2.397 11.502 1.00 80.25 78 ALA A N 1
ATOM 598 C CA . ALA A 1 78 ? -12.342 -2.861 12.869 1.00 80.25 78 ALA A CA 1
ATOM 599 C C . ALA A 1 78 ? -12.617 -1.761 13.913 1.00 80.25 78 ALA A C 1
ATOM 601 O O . ALA A 1 78 ? -13.298 -2.029 14.906 1.00 80.25 78 ALA A O 1
ATOM 602 N N . GLN A 1 79 ? -12.196 -0.516 13.663 1.00 82.00 79 GLN A N 1
ATOM 603 C CA . GLN A 1 79 ? -12.538 0.641 14.503 1.00 82.00 79 GLN A CA 1
ATOM 604 C C . GLN A 1 79 ? -14.059 0.868 14.565 1.00 82.00 79 GLN A C 1
ATOM 606 O O . GLN A 1 79 ? -14.620 1.069 15.647 1.00 82.00 79 GLN A O 1
ATOM 611 N N . ALA A 1 80 ? -14.753 0.772 13.426 1.00 82.94 80 ALA A N 1
ATOM 612 C CA . ALA A 1 80 ? -16.208 0.902 13.371 1.00 82.94 80 ALA A CA 1
ATOM 613 C C . ALA A 1 80 ? -16.914 -0.205 14.174 1.00 82.94 80 ALA A C 1
ATOM 615 O O . ALA A 1 80 ? -17.761 0.087 15.023 1.00 82.94 80 ALA A O 1
ATOM 616 N N . ALA A 1 81 ? -16.530 -1.471 13.967 1.00 77.19 81 ALA A N 1
ATOM 617 C CA . ALA A 1 81 ? -17.072 -2.605 14.716 1.00 77.19 81 ALA A CA 1
ATOM 618 C C . ALA A 1 81 ? -16.887 -2.414 16.229 1.00 77.19 81 ALA A C 1
ATOM 620 O O . ALA A 1 81 ? -17.823 -2.596 17.010 1.00 77.19 81 ALA A O 1
ATOM 621 N N . HIS A 1 82 ? -15.702 -1.966 16.638 1.00 77.69 82 HIS A N 1
ATOM 622 C CA . HIS A 1 82 ? -15.390 -1.679 18.028 1.00 77.69 82 HIS A CA 1
ATOM 623 C C . HIS A 1 82 ? -16.280 -0.595 18.650 1.00 77.69 82 HIS A C 1
ATOM 625 O O . HIS A 1 82 ? -16.789 -0.763 19.765 1.00 77.69 82 HIS A O 1
ATOM 631 N N . GLY A 1 83 ? -16.495 0.508 17.926 1.00 77.94 83 GLY A N 1
ATOM 632 C CA . GLY A 1 83 ? -17.379 1.591 18.351 1.00 77.94 83 GLY A CA 1
ATOM 633 C C . GLY A 1 83 ? -18.816 1.109 18.559 1.00 77.94 83 GLY A C 1
ATOM 634 O O . GLY A 1 83 ? -19.429 1.414 19.586 1.00 77.94 83 GLY A O 1
ATOM 635 N N . HIS A 1 84 ? -19.330 0.284 17.642 1.00 75.50 84 HIS A N 1
ATOM 636 C CA . HIS A 1 84 ? -20.658 -0.317 17.768 1.00 75.50 84 HIS A CA 1
ATOM 637 C C . HIS A 1 84 ? -20.777 -1.228 18.999 1.00 75.50 84 HIS A C 1
ATOM 639 O O . HIS A 1 84 ? -21.738 -1.092 19.762 1.00 75.50 84 HIS A O 1
ATOM 645 N N . TYR A 1 85 ? -19.798 -2.106 19.245 1.00 71.44 85 TYR A N 1
ATOM 646 C CA . TYR A 1 85 ? -19.805 -2.984 20.421 1.00 71.44 85 TYR A CA 1
ATOM 647 C C . TYR A 1 85 ? -19.718 -2.202 21.735 1.00 71.44 85 TYR A C 1
ATOM 649 O O . TYR A 1 85 ? -20.467 -2.482 22.672 1.00 71.44 85 TYR A O 1
ATOM 657 N N . THR A 1 86 ? -18.861 -1.182 21.800 1.00 75.50 86 THR A N 1
ATOM 658 C CA . THR A 1 86 ? -18.704 -0.344 22.997 1.00 75.50 86 THR A CA 1
ATOM 659 C C . THR A 1 86 ? -19.982 0.434 23.307 1.00 75.50 86 THR A C 1
ATOM 661 O O . THR A 1 86 ? -20.428 0.466 24.458 1.00 75.50 86 THR A O 1
ATOM 664 N N . ALA A 1 87 ? -20.622 1.008 22.285 1.00 72.19 87 ALA A N 1
ATOM 665 C CA . ALA A 1 87 ? -21.894 1.708 22.435 1.00 72.19 87 ALA A CA 1
ATOM 666 C C . ALA A 1 87 ? -23.016 0.770 22.907 1.00 72.19 87 ALA A C 1
ATOM 668 O O . ALA A 1 87 ? -23.781 1.136 23.801 1.00 72.19 87 ALA A O 1
ATOM 669 N N . ALA A 1 88 ? -23.086 -0.449 22.360 1.00 71.56 88 ALA A N 1
ATOM 670 C CA . ALA A 1 88 ? -24.067 -1.456 22.755 1.00 71.56 88 ALA A CA 1
ATOM 671 C C . ALA A 1 88 ? -23.874 -1.917 24.211 1.00 71.56 88 ALA A C 1
ATOM 673 O O . ALA A 1 88 ? -24.842 -1.972 24.970 1.00 71.56 88 ALA A O 1
ATOM 674 N N . ILE A 1 89 ? -22.631 -2.174 24.638 1.00 71.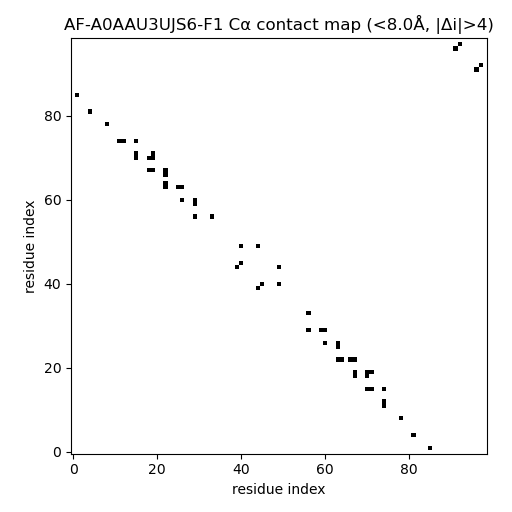12 89 ILE A N 1
ATOM 675 C CA .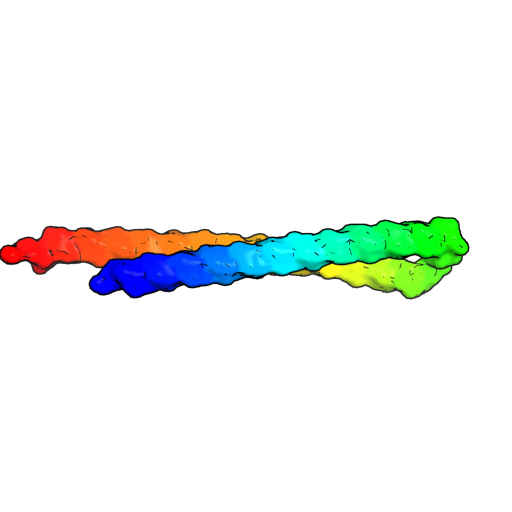 ILE A 1 89 ? -22.317 -2.508 26.036 1.00 71.12 89 ILE A CA 1
ATOM 676 C C . ILE A 1 89 ? -22.704 -1.346 26.955 1.00 71.12 89 ILE A C 1
ATOM 678 O O . ILE A 1 89 ? 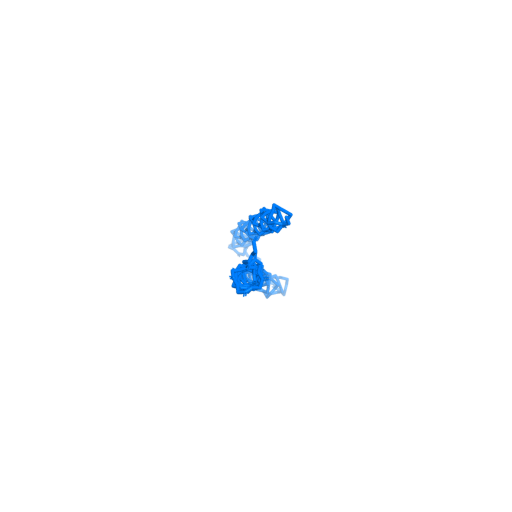-23.387 -1.564 27.952 1.00 71.12 89 ILE A O 1
ATOM 682 N N . GLY A 1 90 ? -22.326 -0.112 26.610 1.00 69.25 90 GLY A N 1
ATOM 683 C CA . GLY A 1 90 ? -22.651 1.078 27.399 1.00 69.25 90 GLY A CA 1
ATOM 684 C C . GLY A 1 90 ? -24.149 1.395 27.459 1.00 69.25 90 GLY A C 1
ATOM 685 O O . GLY A 1 90 ? -24.618 1.996 28.425 1.00 69.25 90 GLY A O 1
ATOM 686 N N . ALA A 1 91 ? -24.918 1.032 26.432 1.00 73.06 91 ALA A N 1
ATOM 687 C CA . ALA A 1 91 ? -26.374 1.122 26.452 1.00 73.06 91 ALA A CA 1
ATOM 688 C C . ALA A 1 91 ? -26.979 0.049 27.370 1.00 73.06 91 ALA A C 1
ATOM 690 O O . ALA A 1 91 ? -27.783 0.380 28.239 1.00 73.06 91 ALA A O 1
ATOM 691 N N . ASN A 1 92 ? -26.530 -1.205 27.255 1.00 63.94 92 ASN A N 1
ATOM 692 C CA . ASN A 1 92 ? -27.010 -2.305 28.092 1.00 63.94 92 ASN A CA 1
ATOM 693 C C . ASN A 1 92 ? -26.673 -2.114 29.577 1.00 63.94 92 ASN A C 1
ATOM 695 O O . ASN A 1 92 ? -27.523 -2.370 30.423 1.00 63.94 92 ASN A O 1
ATOM 699 N N . THR A 1 93 ? -25.480 -1.623 29.925 1.00 73.38 93 THR A N 1
ATOM 700 C CA . THR A 1 93 ? -25.129 -1.348 31.329 1.00 73.38 93 THR A CA 1
ATOM 701 C C . THR A 1 93 ? -25.984 -0.235 31.929 1.00 73.38 93 THR A C 1
ATOM 703 O O . THR A 1 93 ? -26.408 -0.355 33.073 1.00 73.38 93 THR A O 1
ATOM 706 N N . ARG A 1 94 ? -26.309 0.816 31.163 1.00 71.00 94 ARG A N 1
ATOM 707 C CA . ARG A 1 94 ? -27.231 1.878 31.606 1.00 71.00 94 ARG A CA 1
ATOM 708 C C . ARG A 1 94 ? -28.672 1.393 31.753 1.00 71.00 94 ARG A C 1
ATOM 710 O O . ARG A 1 94 ? -29.384 1.883 32.621 1.00 71.00 94 ARG A O 1
ATOM 717 N N . MET A 1 95 ? -29.099 0.459 30.907 1.00 72.88 95 MET A N 1
ATOM 718 C CA . MET A 1 95 ? -30.479 -0.025 30.866 1.00 72.88 95 MET A CA 1
ATOM 719 C C . MET A 1 95 ? -30.756 -1.138 31.889 1.00 72.88 95 MET A C 1
ATOM 721 O O . MET A 1 95 ? -31.864 -1.214 32.410 1.00 72.88 95 MET A O 1
ATOM 725 N N . PHE A 1 96 ? -29.757 -1.973 32.201 1.00 70.69 96 PHE A N 1
ATOM 726 C CA . PHE A 1 96 ? -29.913 -3.166 33.048 1.00 70.69 96 PHE A CA 1
ATOM 727 C C . PHE A 1 96 ? -29.035 -3.186 34.311 1.00 70.69 96 PHE A C 1
ATOM 729 O O . PHE A 1 96 ? -29.222 -4.054 35.156 1.00 70.69 96 PHE A O 1
ATOM 736 N N . GLY A 1 97 ? -28.078 -2.265 34.459 1.00 59.62 97 GLY A N 1
ATOM 737 C CA . GLY A 1 97 ? -27.169 -2.183 35.612 1.00 59.62 97 GLY A CA 1
ATOM 738 C C . GLY A 1 97 ? -27.551 -1.135 36.662 1.00 59.62 97 GLY A C 1
ATOM 739 O O . GLY A 1 97 ? -26.767 -0.886 37.571 1.00 59.62 97 GLY A O 1
ATOM 740 N N . GLY A 1 98 ? -28.717 -0.495 36.535 1.00 56.28 98 GLY A N 1
ATOM 741 C CA . GLY A 1 98 ? -29.238 0.417 37.552 1.00 56.28 98 GLY A CA 1
ATOM 742 C C . GLY A 1 98 ? -29.800 -0.349 38.751 1.00 56.28 98 GLY A C 1
ATOM 743 O O . GLY A 1 98 ? -30.961 -0.753 38.737 1.00 56.28 98 GLY A O 1
ATOM 744 N N . SER A 1 99 ? -28.980 -0.557 39.779 1.00 49.47 99 SER A N 1
ATOM 745 C CA . SER A 1 99 ? -29.376 -0.872 41.161 1.00 49.47 99 SER A CA 1
ATOM 746 C C . SER A 1 99 ? -28.402 -0.192 42.110 1.00 49.47 99 SER A C 1
ATOM 748 O O . SER A 1 99 ? -27.182 -0.362 41.891 1.00 49.47 99 SER A O 1
#

Foldseek 3Di:
DVVVLVVVLVVLVVVLVVLLVVLVVQLVVLVVVVVVLVVVVVVVPDDPVSVVVVVVSVVSNVVSVVSNVVSVVVSVVSVVVSVVVVVVVVVCCVVPVDD

Solvent-accessible surface area (backbone atoms only — not comparable to full-atom values): 5418 Å² total; per-residue (Å²): 123,67,63,65,58,54,49,56,50,51,54,47,53,52,52,43,50,52,50,44,50,49,28,52,51,51,50,54,52,48,55,55,50,50,54,53,49,51,56,45,37,76,74,66,53,81,47,74,67,51,56,52,48,55,55,50,49,54,52,50,51,50,51,37,50,52,52,35,49,52,47,52,52,52,50,53,52,51,54,50,54,49,52,54,53,51,52,51,52,57,48,48,45,66,73,73,58,81,123